Protein AF-E5VM95-F1 (afdb_monomer_lite)

Sequence (141 aa):
MKRNVYRILGCFLFAFTLCIMTPSFAKASVKNIPQTKTSGTYTGNVDITGDENADSVIIRTTPDQEGWYINRFTIYLNGKRTTEISLRDHDCYDLTVKYAKMSKQHTFIQIIGRGENDYVTYNEIFTYNKKIQPISCCKIF

Secondary structure (DSSP, 8-state):
-HHHHHHHHHHHHHHHHHHH-----PPPEEEEE-B-SSTTEEEEEE--SSSSSPEEEEEEEEE-SSSSSEEEEEEEETTEEEEEEE-TTS---EEEEEEEESSSS-EEEEEEEE-GGG-EEEEEEEEE-TTTSSEEEE---

pLDDT: mean 83.73, std 13.72, range [30.75, 96.75]

Foldseek 3Di:
DVVVVVVVVVVVVVVVVVVVPPPPQPDKDKDWQDDDPDPQKGWDQPLQVLPPGTKIWIKGFDADPVRQAGQKIWIDINNHTFDIGGCNVFQFRDWIWMWIDRDSQDIKIWIFTAHDPGDTRDIWIWGQDPVPPGIDTDDDD

Structure (mmCIF, N/CA/C/O backbone):
data_AF-E5VM95-F1
#
_entry.id   AF-E5VM95-F1
#
loop_
_atom_site.group_PDB
_atom_site.id
_atom_site.type_symbol
_atom_site.label_atom_id
_atom_site.label_alt_id
_atom_site.label_comp_id
_atom_site.label_asym_id
_atom_site.label_entity_id
_atom_site.label_seq_id
_atom_site.pdbx_PDB_ins_code
_atom_site.Cartn_x
_atom_site.Cartn_y
_atom_site.Cartn_z
_atom_site.occupancy
_atom_site.B_iso_or_equiv
_atom_site.auth_seq_id
_atom_site.auth_comp_id
_atom_site.auth_asym_id
_atom_site.auth_atom_id
_atom_site.pdbx_PDB_model_num
ATOM 1 N N . MET A 1 1 ? -38.265 -15.888 53.918 1.00 56.66 1 MET A N 1
ATOM 2 C CA . MET A 1 1 ? -38.378 -16.172 52.464 1.00 56.66 1 MET A CA 1
ATOM 3 C C . MET A 1 1 ? -38.012 -14.988 51.558 1.00 56.66 1 MET A C 1
ATOM 5 O O . MET A 1 1 ? -37.225 -15.200 50.648 1.00 56.66 1 MET A O 1
ATOM 9 N N . LYS A 1 2 ? -38.473 -13.747 51.807 1.00 56.84 2 LYS A N 1
ATOM 10 C CA . LYS A 1 2 ? -38.197 -12.571 50.940 1.00 56.84 2 LYS A CA 1
ATOM 11 C C . LYS A 1 2 ? -36.706 -12.298 50.638 1.00 56.84 2 LYS A C 1
ATOM 13 O O . LYS A 1 2 ? -36.369 -11.984 49.506 1.00 56.84 2 LYS A O 1
ATOM 18 N N . ARG A 1 3 ? -35.794 -12.494 51.603 1.00 61.03 3 ARG A N 1
ATOM 19 C CA . ARG A 1 3 ? -34.342 -12.235 51.438 1.00 61.03 3 ARG A CA 1
ATOM 20 C C . ARG A 1 3 ? -33.644 -13.136 50.401 1.00 61.03 3 ARG A C 1
ATOM 22 O O . ARG A 1 3 ? -32.700 -12.685 49.764 1.00 61.03 3 ARG A O 1
ATOM 29 N N . ASN A 1 4 ? -34.116 -14.372 50.206 1.00 63.41 4 ASN A N 1
ATOM 30 C CA . ASN A 1 4 ? -33.562 -15.284 49.193 1.00 63.41 4 ASN A CA 1
ATOM 31 C C . ASN A 1 4 ? -34.091 -14.972 47.789 1.00 63.41 4 ASN A C 1
ATOM 33 O O . ASN A 1 4 ? -33.351 -15.115 46.824 1.00 63.41 4 ASN A O 1
ATOM 37 N N . VAL A 1 5 ? -35.325 -14.467 47.682 1.00 67.75 5 VAL A N 1
ATOM 38 C CA . VAL A 1 5 ? -35.922 -14.042 46.406 1.00 67.75 5 VAL A CA 1
ATOM 39 C C . VAL A 1 5 ? -35.158 -12.853 45.820 1.00 67.75 5 VAL A C 1
ATOM 41 O O . VAL A 1 5 ? -34.805 -12.887 44.649 1.00 67.75 5 VAL A O 1
ATOM 44 N N . TYR A 1 6 ? -34.799 -11.854 46.637 1.00 67.50 6 TYR A N 1
ATOM 45 C CA . TYR A 1 6 ? -33.981 -10.722 46.175 1.00 67.50 6 TYR A CA 1
ATOM 46 C C . TYR A 1 6 ? -32.558 -11.129 45.759 1.00 67.50 6 TYR A C 1
ATOM 48 O O . TYR A 1 6 ? -32.014 -10.545 44.827 1.00 67.50 6 TYR A O 1
ATOM 56 N N . ARG A 1 7 ? -31.962 -12.148 46.400 1.00 66.81 7 ARG A N 1
ATOM 57 C CA . ARG A 1 7 ? -30.650 -12.685 45.986 1.00 66.81 7 ARG A CA 1
ATOM 58 C C . ARG A 1 7 ? -30.735 -13.405 44.644 1.00 66.81 7 ARG A C 1
ATOM 60 O O . ARG A 1 7 ? -29.903 -13.153 43.784 1.00 66.81 7 ARG A O 1
ATOM 67 N N . ILE A 1 8 ? -31.747 -14.251 44.450 1.00 75.62 8 ILE A N 1
ATOM 68 C CA . ILE A 1 8 ? -31.956 -14.977 43.188 1.00 75.62 8 ILE A CA 1
ATOM 69 C C . ILE A 1 8 ? -32.262 -13.993 42.055 1.00 75.62 8 ILE A C 1
ATOM 71 O O . ILE A 1 8 ? -31.655 -14.082 40.992 1.00 75.62 8 ILE A O 1
ATOM 75 N N . LEU A 1 9 ? -33.132 -13.010 42.300 1.00 75.75 9 LEU A N 1
ATOM 76 C CA . LEU A 1 9 ? -33.480 -11.984 41.320 1.00 75.75 9 LEU A CA 1
ATOM 77 C C . LEU A 1 9 ? -32.269 -11.110 40.957 1.00 75.75 9 LEU A C 1
ATOM 79 O O . LEU A 1 9 ? -32.042 -10.840 39.783 1.00 75.75 9 LEU A O 1
ATOM 83 N N . GLY A 1 10 ? -31.446 -10.734 41.943 1.00 75.19 10 GLY A N 1
ATOM 84 C CA . GLY A 1 10 ? -30.200 -9.999 41.715 1.00 75.19 10 GLY A CA 1
ATOM 85 C C . GLY A 1 10 ? -29.169 -10.794 40.909 1.00 75.19 10 GLY A C 1
ATOM 86 O O . GLY A 1 10 ? -28.572 -10.251 39.984 1.00 75.19 10 GLY A O 1
ATOM 87 N N . CYS A 1 11 ? -29.000 -12.090 41.198 1.00 77.88 11 CYS A N 1
ATOM 88 C CA . CYS A 1 11 ? -28.132 -12.972 40.413 1.00 77.88 11 CYS A CA 1
ATOM 89 C C . CYS A 1 11 ? -28.628 -13.132 38.968 1.00 77.88 11 CYS A C 1
ATOM 91 O O . CYS A 1 11 ? -27.814 -13.109 38.047 1.00 77.88 11 CYS A O 1
ATOM 93 N N . PHE A 1 12 ? -29.945 -13.236 38.760 1.00 77.50 12 PHE A N 1
ATOM 94 C CA . PHE A 1 12 ? -30.539 -13.272 37.423 1.00 77.50 12 PHE A CA 1
ATOM 95 C C . PHE A 1 12 ? -30.308 -11.969 36.659 1.00 77.50 12 PHE A C 1
ATOM 97 O O . PHE A 1 12 ? -29.863 -12.025 35.519 1.00 77.50 12 PHE A O 1
ATOM 104 N N . LEU A 1 13 ? -30.539 -10.805 37.277 1.00 79.75 13 LEU A N 1
ATOM 105 C CA . LEU A 1 13 ? -30.273 -9.507 36.647 1.00 79.75 13 LEU A CA 1
ATOM 106 C C . LEU A 1 13 ? -28.793 -9.334 36.289 1.00 79.75 13 LEU A C 1
ATOM 108 O O . LEU A 1 13 ? -28.492 -8.877 35.192 1.00 79.75 13 LEU A O 1
ATOM 112 N N . PHE A 1 14 ? -27.880 -9.750 37.169 1.00 76.12 14 PHE A N 1
ATOM 113 C CA . PHE A 1 14 ? -26.440 -9.668 36.924 1.00 76.12 14 PHE A CA 1
ATOM 114 C C . PHE A 1 14 ? -25.994 -10.572 35.761 1.00 76.12 14 PHE A C 1
ATOM 116 O O . PHE A 1 14 ? -25.264 -10.134 34.868 1.00 76.12 14 PHE A O 1
ATOM 123 N N . ALA A 1 15 ? -26.489 -11.813 35.719 1.00 76.31 15 ALA A N 1
ATOM 124 C CA . ALA A 1 15 ? -26.248 -12.725 34.603 1.00 76.31 15 ALA A CA 1
ATOM 125 C C . ALA A 1 15 ? -26.849 -12.190 33.290 1.00 76.31 15 ALA A C 1
ATOM 127 O O . ALA A 1 15 ? -26.197 -12.242 32.250 1.00 76.31 15 ALA A O 1
ATOM 128 N N . PHE A 1 16 ? -28.046 -11.597 33.342 1.00 71.50 16 PHE A N 1
ATOM 129 C CA . PHE A 1 16 ? -28.699 -11.005 32.175 1.00 71.50 16 PHE A CA 1
ATOM 130 C C . PHE A 1 16 ? -27.921 -9.793 31.641 1.00 71.50 16 PHE A C 1
ATOM 132 O O . PHE A 1 16 ? -27.730 -9.675 30.435 1.00 71.50 16 PHE A O 1
ATOM 139 N N . THR A 1 17 ? -27.380 -8.937 32.518 1.00 70.06 17 THR A N 1
ATOM 140 C CA . THR A 1 17 ? -26.505 -7.826 32.104 1.00 70.06 17 THR A CA 1
ATOM 141 C C . THR A 1 17 ? -25.193 -8.303 31.480 1.00 70.06 17 THR A C 1
ATOM 143 O O . THR A 1 17 ? -24.741 -7.713 30.501 1.00 70.06 17 THR A O 1
ATOM 146 N N . LEU A 1 18 ? -24.607 -9.398 31.977 1.00 70.00 18 LEU A N 1
ATOM 147 C CA . LEU A 1 18 ? -23.411 -10.004 31.381 1.00 70.00 18 LEU A CA 1
ATOM 148 C C . LEU A 1 18 ? -23.692 -10.598 29.991 1.00 70.00 18 LEU A C 1
ATOM 150 O O . LEU A 1 18 ? -22.841 -10.493 29.111 1.00 70.00 18 LEU A O 1
ATOM 154 N N . CYS A 1 19 ? -24.886 -11.155 29.760 1.00 65.69 19 CYS A N 1
ATOM 155 C CA . CYS A 1 19 ? -25.296 -11.674 28.450 1.00 65.69 19 CYS A CA 1
ATOM 156 C C . CYS A 1 19 ? -25.540 -10.584 27.393 1.00 65.69 19 CYS A C 1
ATOM 158 O O . CYS A 1 19 ? -25.434 -10.876 26.207 1.00 65.69 19 CYS A O 1
ATOM 160 N N . ILE A 1 20 ? -25.857 -9.344 27.787 1.00 67.19 20 ILE A N 1
ATOM 161 C CA . ILE A 1 20 ? -26.071 -8.228 26.844 1.00 67.19 20 ILE A CA 1
ATOM 162 C C . ILE A 1 20 ? -24.739 -7.551 26.474 1.00 67.19 20 ILE A C 1
ATOM 164 O O . ILE A 1 20 ? -24.607 -6.981 25.393 1.00 67.19 20 ILE A O 1
ATOM 168 N N . MET A 1 21 ? -23.712 -7.667 27.322 1.00 61.88 21 MET A N 1
ATOM 169 C CA . MET A 1 21 ? -22.349 -7.217 27.017 1.00 61.88 21 MET A CA 1
ATOM 170 C C . MET A 1 21 ? -21.561 -8.244 26.197 1.00 61.88 21 MET A C 1
ATOM 172 O O . MET A 1 21 ? -20.365 -8.432 26.424 1.00 61.88 21 MET A O 1
ATOM 176 N N . THR A 1 22 ? -22.188 -8.920 25.230 1.00 61.91 22 THR A N 1
ATOM 177 C CA . THR A 1 22 ? -21.399 -9.637 24.225 1.00 61.91 22 THR A CA 1
ATOM 178 C C . THR A 1 22 ? -20.541 -8.601 23.506 1.00 61.91 22 THR A C 1
ATOM 180 O O . THR A 1 22 ? -21.111 -7.695 22.887 1.00 61.91 22 THR A O 1
ATOM 183 N N . PRO A 1 23 ? -19.198 -8.674 23.578 1.00 59.72 23 PRO A N 1
ATOM 184 C CA . PRO A 1 23 ? -18.373 -7.779 22.793 1.00 59.72 23 PRO A CA 1
ATOM 185 C C . PRO A 1 23 ? -18.750 -8.001 21.330 1.00 59.72 23 PRO A C 1
ATOM 187 O O . PRO A 1 23 ? -18.609 -9.101 20.797 1.00 59.72 23 PRO A O 1
ATOM 190 N N . SER A 1 24 ? -19.291 -6.964 20.693 1.00 60.06 24 SER A N 1
ATOM 191 C CA . SER A 1 24 ? -19.506 -6.971 19.254 1.00 60.06 24 SER A CA 1
ATOM 192 C C . SER A 1 24 ? -18.128 -7.055 18.615 1.00 60.06 24 SER A C 1
ATOM 194 O O . SER A 1 24 ? -17.424 -6.049 18.513 1.00 60.06 24 SER A O 1
ATOM 196 N N . PHE A 1 25 ? -17.715 -8.258 18.220 1.00 58.22 25 PHE A N 1
ATOM 197 C CA . PHE A 1 25 ? -16.518 -8.438 17.417 1.00 58.22 25 PHE A CA 1
ATOM 198 C C . PHE A 1 25 ? -16.752 -7.689 16.107 1.00 58.22 25 PHE A C 1
ATOM 200 O O . PHE A 1 25 ? -17.521 -8.130 15.253 1.00 58.22 25 PHE A O 1
ATOM 207 N N . ALA A 1 26 ? -16.146 -6.506 15.976 1.00 65.00 26 ALA A N 1
ATOM 208 C CA . ALA A 1 26 ? -16.149 -5.774 14.722 1.00 65.00 26 ALA A CA 1
ATOM 209 C C . ALA A 1 26 ? -15.606 -6.724 13.650 1.00 65.00 26 ALA A C 1
ATOM 211 O O . ALA A 1 26 ? -14.486 -7.221 13.764 1.00 65.00 26 ALA A O 1
ATOM 212 N N . LYS A 1 27 ? -16.439 -7.045 12.657 1.00 69.06 27 LYS A N 1
ATOM 213 C CA . LYS A 1 27 ? -16.095 -8.011 11.617 1.00 69.06 27 LYS A CA 1
ATOM 214 C C . LYS A 1 27 ? -14.833 -7.530 10.905 1.00 69.06 27 LYS A C 1
ATOM 216 O O . LYS A 1 27 ? -14.816 -6.414 10.385 1.00 69.06 27 LYS A O 1
ATOM 221 N N . 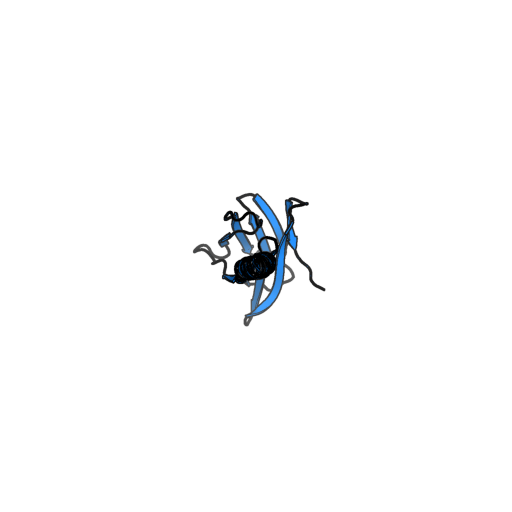ALA A 1 28 ? -13.801 -8.371 10.872 1.00 79.69 28 ALA A N 1
ATOM 222 C CA . ALA A 1 28 ? -12.615 -8.086 10.082 1.00 79.69 28 ALA A CA 1
ATOM 223 C C . ALA A 1 28 ? -13.029 -7.876 8.618 1.00 79.69 28 ALA A C 1
ATOM 225 O O . ALA A 1 28 ? -13.827 -8.640 8.068 1.00 79.69 28 ALA A O 1
ATOM 226 N N . SER A 1 29 ? -12.514 -6.823 7.993 1.00 84.62 29 SER A N 1
ATOM 227 C CA . SER A 1 29 ? -12.863 -6.467 6.621 1.00 84.62 29 SER A CA 1
ATOM 228 C C . SER A 1 29 ? -11.607 -6.216 5.809 1.00 84.62 29 SER A C 1
ATOM 230 O O . SER A 1 29 ? -10.749 -5.438 6.228 1.00 84.62 29 SER A O 1
ATOM 232 N N . VAL A 1 30 ? -11.538 -6.825 4.629 1.00 91.00 30 VAL A N 1
ATOM 233 C CA . VAL A 1 30 ? -10.514 -6.546 3.624 1.00 91.00 30 VAL A CA 1
ATOM 234 C C . VAL A 1 30 ? -11.207 -5.981 2.393 1.00 91.00 30 VAL A C 1
ATOM 236 O O . VAL A 1 30 ? -12.192 -6.546 1.923 1.00 91.00 30 VAL A O 1
ATOM 239 N N . LYS A 1 31 ? -10.705 -4.864 1.872 1.00 92.69 31 LYS A N 1
ATOM 240 C CA . LYS A 1 31 ? -11.201 -4.237 0.642 1.00 92.69 31 LYS A CA 1
ATOM 241 C C . LYS A 1 31 ? -10.037 -3.785 -0.227 1.00 92.69 31 LYS A C 1
ATOM 243 O O . LYS A 1 31 ? -8.988 -3.408 0.289 1.00 92.69 31 LYS A O 1
ATOM 248 N N . ASN A 1 32 ? -10.224 -3.804 -1.540 1.00 93.81 32 ASN A N 1
ATOM 249 C CA . ASN A 1 32 ? -9.246 -3.228 -2.458 1.00 93.81 32 ASN A CA 1
ATOM 250 C C . ASN A 1 32 ? -9.326 -1.693 -2.393 1.00 93.81 32 ASN A C 1
ATOM 252 O O . ASN A 1 32 ? -10.419 -1.132 -2.283 1.00 93.81 32 ASN A O 1
ATOM 256 N N . ILE A 1 33 ? -8.178 -1.023 -2.476 1.00 94.81 33 ILE A N 1
ATOM 257 C CA . ILE A 1 33 ? -8.106 0.405 -2.786 1.00 94.81 33 ILE A CA 1
ATOM 258 C C . ILE A 1 33 ? -7.998 0.502 -4.311 1.00 94.81 33 ILE A C 1
ATOM 260 O O . ILE A 1 33 ? -7.025 -0.004 -4.873 1.00 94.81 33 ILE A O 1
ATOM 264 N N . PRO A 1 34 ? -9.001 1.074 -4.997 1.00 93.12 34 PRO A N 1
ATOM 265 C CA . PRO A 1 34 ? -9.038 1.051 -6.447 1.00 93.12 34 PRO A CA 1
ATOM 266 C C . PRO A 1 34 ? -7.944 1.939 -7.036 1.00 93.12 34 PRO A C 1
ATOM 268 O O . PRO A 1 34 ? -7.624 3.014 -6.514 1.00 93.12 34 PRO A O 1
ATOM 271 N N . GLN A 1 35 ? -7.424 1.502 -8.177 1.00 91.62 35 GLN A N 1
ATOM 272 C CA . GLN A 1 35 ? -6.692 2.383 -9.065 1.00 91.62 35 GLN A CA 1
ATOM 273 C C . GLN A 1 35 ? -7.657 3.423 -9.646 1.00 91.62 35 GLN A C 1
ATOM 275 O O . GLN A 1 35 ? -8.808 3.131 -9.978 1.00 91.62 35 GLN A O 1
ATOM 280 N N . THR A 1 36 ? -7.195 4.660 -9.741 1.00 89.19 36 THR A N 1
ATOM 281 C CA . THR A 1 36 ? -7.923 5.743 -10.399 1.00 89.19 36 THR A CA 1
ATOM 282 C C . THR A 1 36 ? -7.816 5.614 -11.921 1.00 89.19 36 THR A C 1
ATOM 284 O O . THR A 1 36 ? -7.082 4.778 -12.445 1.00 89.19 36 THR A O 1
ATOM 287 N N . LYS A 1 37 ? -8.523 6.481 -12.659 1.00 77.44 37 LYS A N 1
ATOM 288 C CA . LYS A 1 37 ? -8.399 6.554 -14.126 1.00 77.44 37 LYS A CA 1
ATOM 289 C C . LYS A 1 37 ? -6.970 6.876 -14.583 1.00 77.44 37 LYS A C 1
ATOM 291 O O . LYS A 1 37 ? -6.601 6.550 -15.705 1.00 77.44 37 LYS A O 1
ATOM 296 N N . THR A 1 38 ? -6.180 7.523 -13.728 1.00 79.50 38 THR A N 1
ATOM 297 C CA . THR A 1 38 ? -4.757 7.755 -13.964 1.00 79.50 38 THR A CA 1
ATOM 298 C C . THR A 1 38 ? -3.987 6.490 -13.605 1.00 79.50 38 THR A C 1
ATOM 300 O O . THR A 1 38 ? -4.008 6.059 -12.447 1.00 79.50 38 THR A O 1
ATOM 303 N N . SER A 1 39 ? -3.306 5.907 -14.598 1.00 80.25 39 SER A N 1
ATOM 304 C CA . SER A 1 39 ? -2.494 4.708 -14.390 1.00 80.25 39 SER A CA 1
ATOM 305 C C . SER A 1 39 ? -1.492 4.909 -13.252 1.00 80.25 39 SER A C 1
ATOM 307 O O . SER A 1 39 ? -0.922 5.992 -13.110 1.00 80.25 39 SER A O 1
ATOM 309 N N . GLY A 1 40 ? -1.331 3.898 -12.398 1.00 89.00 40 GLY A N 1
ATOM 310 C CA . GLY A 1 40 ? -0.355 3.948 -11.311 1.00 89.00 40 GLY A CA 1
ATOM 311 C C . GLY A 1 40 ? -0.731 4.814 -10.102 1.00 89.00 40 GLY A C 1
ATOM 312 O O . GLY A 1 40 ? 0.069 4.954 -9.179 1.00 89.00 40 GLY A O 1
ATOM 313 N N . THR A 1 41 ? -1.933 5.399 -10.058 1.00 95.56 41 THR A N 1
ATOM 314 C CA . THR A 1 41 ? -2.424 6.127 -8.875 1.00 95.56 41 THR A CA 1
ATOM 315 C C . THR A 1 41 ? -3.597 5.398 -8.235 1.00 95.56 41 THR A C 1
ATOM 317 O O . THR A 1 41 ? -4.625 5.211 -8.880 1.00 95.56 41 THR A O 1
ATOM 320 N N . TYR A 1 42 ? -3.473 5.057 -6.954 1.00 96.25 42 TYR A N 1
ATOM 321 C CA . TYR A 1 42 ? -4.481 4.369 -6.146 1.00 96.25 42 TYR A CA 1
ATOM 322 C C . TYR A 1 42 ? -4.956 5.302 -5.043 1.00 96.25 42 TYR A C 1
ATOM 324 O O . TYR A 1 42 ? -4.128 5.861 -4.322 1.00 96.25 42 TYR A O 1
ATOM 332 N N . THR A 1 43 ? -6.270 5.449 -4.891 1.00 96.19 43 THR A N 1
ATOM 333 C CA . THR A 1 43 ? -6.847 6.391 -3.924 1.00 96.19 43 THR A CA 1
ATOM 334 C C . THR A 1 43 ? -7.964 5.728 -3.141 1.00 96.19 43 THR A C 1
ATOM 336 O O . THR A 1 43 ? -8.882 5.145 -3.717 1.00 96.19 43 THR A O 1
ATOM 339 N N . GLY A 1 44 ? -7.913 5.845 -1.817 1.00 94.69 44 GLY A N 1
ATOM 340 C CA . GLY A 1 44 ? -8.950 5.335 -0.931 1.00 94.69 44 GLY A CA 1
ATOM 341 C C . GLY A 1 44 ? -9.111 6.202 0.306 1.00 94.69 44 GLY A C 1
ATOM 342 O O . GLY A 1 44 ? -8.131 6.690 0.856 1.00 94.69 44 GLY A O 1
ATOM 343 N N . ASN A 1 45 ? -10.355 6.352 0.755 1.00 94.94 45 ASN A N 1
ATOM 344 C CA . ASN A 1 45 ? -10.667 6.945 2.051 1.00 94.94 45 ASN A CA 1
ATOM 345 C C . ASN A 1 45 ? -10.916 5.803 3.045 1.00 94.94 45 ASN A C 1
ATOM 347 O O . ASN A 1 45 ? -11.917 5.080 2.945 1.00 94.94 45 ASN A O 1
ATOM 351 N N . VAL A 1 46 ? -9.957 5.568 3.939 1.00 92.06 46 VAL A N 1
ATOM 352 C CA . VAL A 1 46 ? -9.945 4.436 4.875 1.00 92.06 46 VAL A CA 1
ATOM 353 C C . VAL A 1 46 ? -9.415 4.876 6.234 1.00 92.06 46 VAL A C 1
ATOM 355 O O . VAL A 1 46 ? -8.510 5.687 6.300 1.00 92.06 46 VAL A O 1
ATOM 358 N N . ASP A 1 47 ? -9.954 4.326 7.315 1.00 90.56 47 ASP A N 1
ATOM 359 C CA . ASP A 1 47 ? -9.473 4.568 8.682 1.00 90.56 47 ASP A CA 1
ATOM 360 C C . ASP A 1 47 ? -8.182 3.763 8.907 1.00 90.56 47 ASP A C 1
ATOM 362 O O . ASP A 1 47 ? -8.235 2.589 9.287 1.00 90.56 47 ASP A O 1
ATOM 366 N N . ILE A 1 48 ? -7.026 4.330 8.543 1.00 89.12 48 ILE A N 1
ATOM 367 C CA . ILE A 1 48 ? -5.715 3.683 8.729 1.00 89.12 48 ILE A CA 1
ATOM 368 C C . ILE A 1 48 ? -5.092 4.085 10.062 1.00 89.12 48 ILE A C 1
ATOM 370 O O . ILE A 1 48 ? -4.316 3.308 10.617 1.00 89.12 48 ILE A O 1
ATOM 374 N N . THR A 1 49 ? -5.452 5.249 10.602 1.00 86.44 49 THR A N 1
ATOM 375 C CA . THR A 1 49 ? -4.980 5.722 11.907 1.00 86.44 49 THR A CA 1
ATOM 376 C C . THR A 1 49 ? -5.707 5.069 13.086 1.00 86.44 49 THR A C 1
ATOM 378 O O . THR A 1 49 ? -5.194 5.094 14.211 1.00 86.44 49 THR A O 1
ATOM 381 N N . GLY A 1 50 ? -6.850 4.420 12.857 1.00 83.69 50 GLY A N 1
ATOM 382 C CA . GLY A 1 50 ? -7.603 3.721 13.892 1.00 83.69 50 GLY A CA 1
ATOM 383 C C . GLY A 1 50 ? -8.294 4.678 14.863 1.00 83.69 50 GLY A C 1
ATOM 384 O O . GLY A 1 50 ? -8.388 4.375 16.056 1.00 83.69 50 GLY A O 1
ATOM 385 N N . ASP A 1 51 ? -8.666 5.869 14.394 1.00 86.12 51 ASP A N 1
ATOM 386 C CA . ASP A 1 51 ? -9.372 6.909 15.153 1.00 86.12 51 ASP A CA 1
ATOM 387 C C . ASP A 1 51 ? -10.863 7.007 14.779 1.00 86.12 51 ASP A C 1
ATOM 389 O O . ASP A 1 51 ? -11.573 7.861 15.301 1.00 86.12 51 ASP A O 1
ATOM 393 N N . GLU A 1 52 ? -11.330 6.090 13.924 1.00 86.44 52 GLU A N 1
ATOM 394 C CA . GLU A 1 52 ? -12.693 6.017 13.383 1.00 86.44 52 GLU A CA 1
ATOM 395 C C . GLU A 1 52 ? -13.038 7.106 12.358 1.00 86.44 52 GLU A C 1
ATOM 397 O O . GLU A 1 52 ? -14.164 7.130 11.855 1.00 86.44 52 GLU A O 1
ATOM 402 N N . ASN A 1 53 ? -12.065 7.926 11.955 1.00 89.56 53 ASN A N 1
ATOM 403 C CA . ASN A 1 53 ? -12.192 8.864 10.850 1.00 89.56 53 ASN A CA 1
ATOM 404 C C . ASN A 1 53 ? -11.574 8.280 9.577 1.00 89.56 53 ASN A C 1
ATOM 406 O O . ASN A 1 53 ? -10.631 7.493 9.601 1.00 89.56 53 ASN A O 1
ATOM 410 N N . ALA A 1 54 ? -12.129 8.644 8.422 1.00 91.88 54 ALA A N 1
ATOM 411 C CA . ALA A 1 54 ? -11.551 8.226 7.155 1.00 91.88 54 ALA A CA 1
ATOM 412 C C . ALA A 1 54 ? -10.304 9.063 6.844 1.00 91.88 54 ALA A C 1
ATOM 414 O O . ALA A 1 54 ? -10.397 10.279 6.687 1.00 91.88 54 ALA A O 1
ATOM 415 N N . ASP A 1 55 ? -9.167 8.398 6.674 1.00 92.62 55 ASP A N 1
ATOM 416 C CA . ASP A 1 55 ? -7.941 9.005 6.180 1.00 92.62 55 ASP A CA 1
ATOM 417 C C . ASP A 1 55 ? -7.867 8.908 4.655 1.00 92.62 55 ASP A C 1
ATOM 419 O O . ASP A 1 55 ? -8.179 7.874 4.053 1.00 92.62 55 ASP A O 1
ATOM 423 N N . SER A 1 56 ? -7.397 9.976 4.019 1.00 94.56 56 SER A N 1
ATOM 424 C CA . SER A 1 56 ? -7.076 9.971 2.598 1.00 94.56 56 SER A CA 1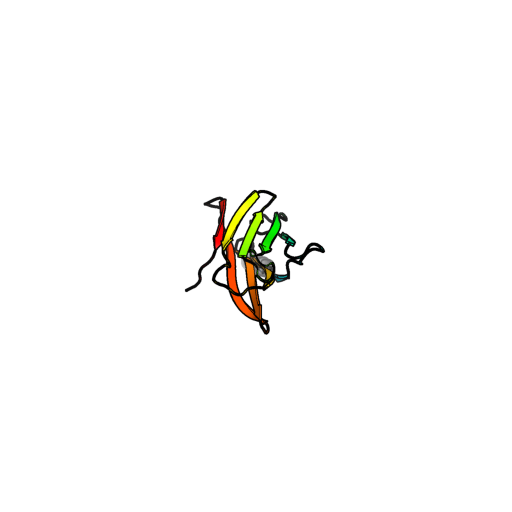
ATOM 425 C C . SER A 1 56 ? -5.749 9.250 2.377 1.00 94.56 56 SER A C 1
ATOM 427 O O . SER A 1 56 ? -4.688 9.735 2.774 1.00 94.56 56 SER A O 1
ATOM 429 N N . VAL A 1 57 ? -5.803 8.094 1.724 1.00 94.94 57 VAL A N 1
ATOM 430 C CA . VAL A 1 57 ? -4.635 7.295 1.354 1.00 94.94 57 VAL A CA 1
ATOM 431 C C . VAL A 1 57 ? -4.452 7.366 -0.154 1.00 94.94 57 VAL A C 1
ATOM 433 O O . VAL A 1 57 ? -5.355 7.012 -0.915 1.00 94.94 57 VAL A O 1
ATOM 436 N N . ILE A 1 58 ? -3.269 7.804 -0.584 1.00 95.81 58 ILE A N 1
ATOM 437 C CA . ILE A 1 58 ? -2.887 7.870 -1.995 1.00 95.81 58 ILE A CA 1
ATOM 438 C C . ILE A 1 58 ? -1.569 7.121 -2.182 1.00 95.81 58 ILE A C 1
ATOM 440 O O . ILE A 1 58 ? -0.574 7.444 -1.538 1.00 95.81 58 ILE A O 1
ATOM 444 N N . ILE A 1 59 ? -1.544 6.155 -3.097 1.00 96.50 59 ILE A N 1
ATOM 445 C CA . ILE A 1 59 ? -0.325 5.483 -3.549 1.00 96.50 59 ILE A CA 1
ATOM 446 C C . ILE A 1 59 ? -0.087 5.911 -4.989 1.00 96.50 59 ILE A C 1
ATOM 448 O O . ILE A 1 59 ? -0.981 5.786 -5.824 1.00 96.50 59 ILE A O 1
ATOM 452 N N . ARG A 1 60 ? 1.103 6.436 -5.279 1.00 96.62 60 ARG A N 1
ATOM 453 C CA . ARG A 1 60 ? 1.508 6.833 -6.632 1.00 96.62 60 ARG A CA 1
ATOM 454 C C . ARG A 1 60 ? 2.746 6.068 -7.039 1.00 96.62 60 ARG A C 1
ATOM 456 O O . ARG A 1 60 ? 3.766 6.169 -6.359 1.00 96.62 60 ARG A O 1
ATOM 463 N N . THR A 1 61 ? 2.660 5.335 -8.136 1.00 96.75 61 THR A N 1
ATOM 464 C CA . THR A 1 61 ? 3.814 4.710 -8.769 1.00 96.75 61 THR A CA 1
ATOM 465 C C . THR A 1 61 ? 4.571 5.742 -9.595 1.00 96.75 61 THR A C 1
ATOM 467 O O . THR A 1 61 ? 4.024 6.741 -10.061 1.00 96.75 61 THR A O 1
ATOM 470 N N . THR A 1 62 ? 5.870 5.527 -9.734 1.00 95.69 62 THR A N 1
ATOM 471 C CA . THR A 1 62 ? 6.713 6.217 -10.703 1.00 95.69 62 THR A CA 1
ATOM 472 C C . THR A 1 62 ? 7.344 5.144 -11.577 1.00 95.69 62 THR A C 1
ATOM 474 O O . THR A 1 62 ? 7.963 4.232 -11.015 1.00 95.69 62 THR A O 1
ATOM 477 N N . PRO A 1 63 ? 7.191 5.220 -12.908 1.00 94.31 63 PRO A N 1
ATOM 478 C CA . PRO A 1 63 ? 7.812 4.254 -13.795 1.00 94.31 63 PRO A CA 1
ATOM 479 C C . PRO A 1 63 ? 9.341 4.366 -13.765 1.00 94.31 63 PRO A C 1
ATOM 481 O O . PRO A 1 63 ? 9.921 5.328 -13.240 1.00 94.31 63 PRO A O 1
ATOM 484 N N . ASP A 1 64 ? 10.000 3.349 -14.297 1.00 92.19 64 ASP A N 1
ATOM 485 C CA . ASP A 1 64 ? 11.407 3.397 -14.665 1.00 92.19 64 ASP A CA 1
ATOM 486 C C . ASP A 1 64 ? 11.644 4.306 -15.879 1.00 92.19 64 ASP A C 1
ATOM 488 O O . ASP A 1 64 ? 10.768 5.058 -16.312 1.00 92.19 64 ASP A O 1
ATOM 492 N N . GLN A 1 65 ? 12.883 4.322 -16.365 1.00 91.12 65 GLN A N 1
ATOM 493 C CA . GLN A 1 65 ? 13.267 5.180 -17.480 1.00 91.12 65 GLN A CA 1
ATOM 494 C C . GLN A 1 65 ? 12.587 4.766 -18.791 1.00 91.12 65 GLN A C 1
ATOM 496 O O . GLN A 1 65 ? 12.311 5.629 -19.623 1.00 91.12 65 GLN A O 1
ATOM 501 N N . GLU A 1 66 ? 12.330 3.471 -18.977 1.00 90.25 66 GLU A N 1
ATOM 502 C CA . GLU A 1 66 ? 11.746 2.935 -20.206 1.00 90.25 66 GLU A CA 1
ATOM 503 C C . GLU A 1 66 ? 10.211 2.964 -20.194 1.00 90.25 66 GLU A C 1
ATOM 505 O O . GLU A 1 66 ? 9.582 2.950 -21.249 1.00 90.25 66 GLU A O 1
ATOM 510 N N . GLY A 1 67 ? 9.599 3.075 -19.013 1.00 89.44 67 GLY A N 1
ATOM 511 C CA . GLY A 1 67 ? 8.153 3.127 -18.835 1.00 89.44 67 GLY A CA 1
ATOM 512 C C . GLY A 1 67 ? 7.485 1.760 -18.689 1.00 89.44 67 GLY A C 1
ATOM 513 O O . GLY A 1 67 ? 6.262 1.721 -18.548 1.00 89.44 67 GLY A O 1
ATOM 514 N N . TRP A 1 68 ? 8.249 0.664 -18.722 1.00 89.12 68 TRP A N 1
ATOM 515 C CA . TRP A 1 68 ? 7.719 -0.704 -18.683 1.00 89.12 68 TRP A CA 1
ATOM 516 C C . TRP A 1 68 ? 7.425 -1.172 -17.263 1.00 89.12 68 TRP A C 1
ATOM 518 O O . TRP A 1 68 ? 6.407 -1.823 -17.026 1.00 89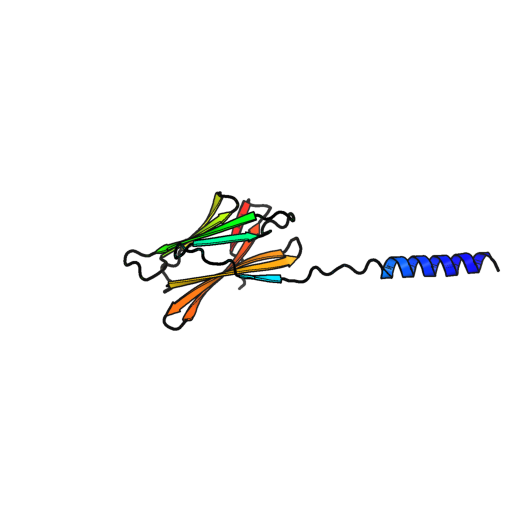.12 68 TRP A O 1
ATOM 528 N N . TYR A 1 69 ? 8.287 -0.799 -16.316 1.00 92.94 69 TYR A N 1
ATOM 529 C CA . TYR A 1 69 ? 8.194 -1.236 -14.930 1.00 92.94 69 TYR A CA 1
ATOM 530 C C . TYR A 1 69 ? 8.016 -0.066 -13.974 1.00 92.94 69 TYR A C 1
ATOM 532 O O . TYR A 1 69 ? 8.336 1.091 -14.247 1.00 92.94 69 TYR A O 1
ATOM 540 N N . ILE A 1 70 ? 7.501 -0.379 -12.795 1.00 95.50 70 ILE A N 1
ATOM 541 C CA . ILE A 1 70 ? 7.404 0.535 -11.674 1.00 95.50 70 ILE A CA 1
ATOM 542 C C . ILE A 1 70 ? 8.764 0.569 -10.980 1.00 95.50 70 ILE A C 1
ATOM 544 O O . ILE A 1 70 ? 9.179 -0.384 -10.337 1.00 95.50 70 ILE A O 1
ATOM 548 N N . ASN A 1 71 ? 9.429 1.718 -11.033 1.00 96.06 71 ASN A N 1
ATOM 549 C CA . ASN A 1 71 ? 10.704 1.956 -10.355 1.00 96.06 71 ASN A CA 1
ATOM 550 C C . ASN A 1 71 ? 10.528 2.154 -8.849 1.00 96.06 71 ASN A C 1
ATOM 552 O O . ASN A 1 71 ? 11.379 1.774 -8.051 1.00 96.06 71 ASN A O 1
ATOM 556 N N . ARG A 1 72 ? 9.434 2.804 -8.446 1.00 96.62 72 ARG A N 1
ATOM 557 C CA . ARG A 1 72 ? 9.103 3.059 -7.040 1.00 96.62 72 ARG A CA 1
ATOM 558 C C . ARG A 1 72 ? 7.638 3.412 -6.871 1.00 96.62 72 ARG A C 1
ATOM 560 O O . ARG A 1 72 ? 6.986 3.839 -7.823 1.00 96.62 72 ARG A O 1
ATOM 567 N N . PHE A 1 73 ? 7.146 3.340 -5.644 1.00 96.75 73 PHE A N 1
ATOM 568 C CA . PHE A 1 73 ? 5.883 3.966 -5.273 1.00 96.75 73 PHE A CA 1
ATOM 569 C C . PHE A 1 73 ? 6.022 4.803 -4.006 1.00 96.75 73 PHE A C 1
ATOM 571 O O . PHE A 1 73 ? 6.843 4.525 -3.133 1.00 96.75 73 PHE A O 1
ATOM 578 N N . THR A 1 74 ? 5.171 5.816 -3.895 1.00 95.94 74 THR A N 1
ATOM 579 C CA . THR A 1 74 ? 5.124 6.726 -2.752 1.00 95.94 74 THR A CA 1
ATOM 580 C C . THR A 1 74 ? 3.745 6.676 -2.117 1.00 95.94 74 THR A C 1
ATOM 582 O O . THR A 1 74 ? 2.735 6.812 -2.811 1.00 95.94 74 THR A O 1
ATOM 585 N N . ILE A 1 75 ? 3.707 6.507 -0.795 1.00 94.56 75 ILE A N 1
ATOM 586 C CA . ILE A 1 75 ? 2.481 6.540 0.003 1.00 94.56 75 ILE A CA 1
ATOM 587 C C . ILE A 1 75 ? 2.318 7.936 0.601 1.00 94.56 75 ILE A C 1
ATOM 589 O O . ILE A 1 75 ? 3.195 8.444 1.310 1.00 94.56 75 ILE A O 1
ATOM 593 N N . TYR A 1 76 ? 1.162 8.532 0.346 1.00 93.56 76 TYR A N 1
ATOM 594 C CA . TYR A 1 76 ? 0.709 9.775 0.943 1.00 93.56 76 TYR A CA 1
ATOM 595 C C . TYR A 1 76 ? -0.473 9.484 1.858 1.00 93.56 76 TYR A C 1
ATOM 597 O O . TYR A 1 76 ? -1.413 8.788 1.473 1.00 93.56 76 TYR A O 1
ATOM 605 N N . LEU A 1 77 ? -0.422 10.054 3.055 1.00 92.50 77 LEU A N 1
ATOM 606 C CA . LEU A 1 77 ? -1.488 9.997 4.042 1.00 92.50 77 LEU A CA 1
ATOM 607 C C . LEU A 1 77 ? -1.948 11.423 4.331 1.00 92.50 77 LEU A C 1
ATOM 609 O O . LEU A 1 77 ? -1.126 12.265 4.690 1.00 92.50 77 LEU A O 1
ATOM 613 N N . ASN A 1 78 ? -3.235 11.710 4.142 1.00 93.06 78 ASN A N 1
ATOM 614 C CA . ASN A 1 78 ? -3.832 13.033 4.357 1.00 93.06 78 ASN A CA 1
ATOM 615 C C . ASN A 1 78 ? -3.033 14.161 3.668 1.00 93.06 78 ASN A C 1
ATOM 617 O O . ASN A 1 78 ? -2.764 15.211 4.242 1.00 93.06 78 ASN A O 1
ATOM 621 N N . GLY A 1 79 ? -2.589 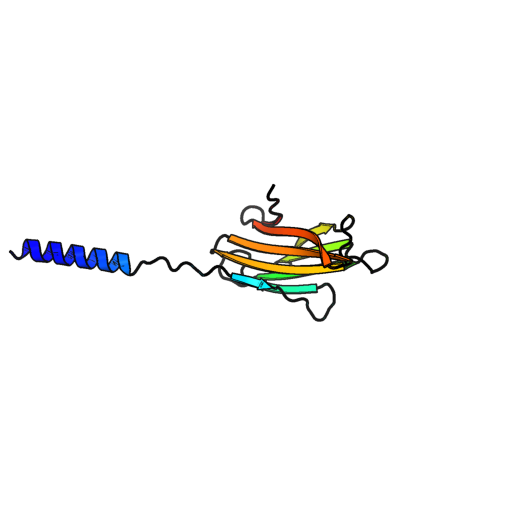13.903 2.431 1.00 91.19 79 GLY A N 1
ATOM 622 C CA . GLY A 1 79 ? -1.781 14.826 1.623 1.00 91.19 79 GLY A CA 1
ATOM 623 C C . GLY A 1 79 ? -0.284 14.866 1.961 1.00 91.19 79 GLY A C 1
ATOM 624 O O . GLY A 1 79 ? 0.499 15.410 1.183 1.00 91.19 79 GLY A O 1
ATOM 625 N N . LYS A 1 80 ? 0.156 14.249 3.063 1.00 91.25 80 LYS A N 1
ATOM 626 C CA . LYS A 1 80 ? 1.563 14.217 3.482 1.00 91.25 80 LYS A CA 1
ATOM 627 C C . LYS A 1 80 ? 2.271 12.967 2.960 1.00 91.25 80 LYS A C 1
ATOM 629 O O . LYS A 1 80 ? 1.845 11.840 3.216 1.00 91.25 80 LYS A O 1
ATOM 634 N N . ARG A 1 81 ? 3.400 13.157 2.267 1.00 91.06 81 ARG A N 1
ATOM 635 C CA . ARG A 1 81 ? 4.301 12.058 1.882 1.00 91.06 81 ARG A CA 1
ATOM 636 C C . ARG A 1 81 ? 4.806 11.359 3.141 1.00 91.06 81 ARG A C 1
ATOM 638 O O . ARG A 1 81 ? 5.369 12.007 4.018 1.00 91.06 81 ARG A O 1
ATOM 645 N N . THR A 1 82 ? 4.603 10.050 3.208 1.00 88.56 82 THR A N 1
ATOM 646 C CA . THR A 1 82 ? 4.907 9.259 4.401 1.00 88.56 82 THR A CA 1
ATOM 647 C C . THR A 1 82 ? 6.061 8.296 4.163 1.00 88.56 82 THR A C 1
ATOM 649 O O . THR A 1 82 ? 7.000 8.268 4.949 1.00 88.56 82 THR A O 1
ATOM 652 N N . THR A 1 83 ? 6.022 7.537 3.069 1.00 88.94 83 THR A N 1
ATOM 653 C CA . THR A 1 83 ? 7.107 6.624 2.694 1.00 88.94 83 THR A CA 1
ATOM 654 C C . THR A 1 83 ? 7.231 6.535 1.177 1.00 88.94 83 THR A C 1
ATOM 656 O O . THR A 1 83 ? 6.263 6.784 0.457 1.00 88.94 83 THR A O 1
ATOM 659 N N . GLU A 1 84 ? 8.426 6.209 0.701 1.00 93.56 84 GLU A N 1
ATOM 660 C CA . GLU A 1 84 ? 8.716 5.868 -0.690 1.00 93.56 84 GLU A CA 1
ATOM 661 C C . GLU A 1 84 ? 9.492 4.557 -0.692 1.00 93.56 84 GLU A C 1
ATOM 663 O O . GLU A 1 84 ? 10.453 4.402 0.060 1.00 93.56 84 GLU A O 1
ATOM 668 N N . ILE A 1 85 ? 9.046 3.620 -1.519 1.00 94.56 85 ILE A N 1
ATOM 669 C CA . ILE A 1 85 ? 9.611 2.281 -1.620 1.00 94.56 85 ILE A CA 1
ATOM 670 C C . ILE A 1 85 ? 10.149 2.101 -3.030 1.00 94.56 85 ILE A C 1
ATOM 672 O O . ILE A 1 85 ? 9.422 2.295 -4.006 1.00 94.56 85 ILE A O 1
ATOM 676 N N . SER A 1 86 ? 11.428 1.744 -3.120 1.00 94.62 86 SER A N 1
ATOM 677 C CA . SER A 1 86 ? 12.062 1.354 -4.376 1.00 94.62 86 SER A CA 1
ATOM 678 C C . SER A 1 86 ? 11.574 -0.028 -4.788 1.00 94.62 86 SER A C 1
ATOM 680 O O . SER A 1 86 ? 11.566 -0.945 -3.973 1.00 94.62 86 SER A O 1
ATOM 682 N N . LEU A 1 87 ? 11.217 -0.163 -6.059 1.00 95.06 87 LEU A N 1
ATOM 683 C CA . LEU A 1 87 ? 10.908 -1.423 -6.723 1.00 95.06 87 LEU A CA 1
ATOM 684 C C . LEU A 1 87 ? 11.928 -1.750 -7.828 1.00 95.06 87 LEU A C 1
ATOM 686 O O . LEU A 1 87 ? 11.675 -2.615 -8.643 1.00 95.06 87 LEU A O 1
ATOM 690 N N . ARG A 1 88 ? 13.099 -1.096 -7.859 1.00 90.25 88 ARG A N 1
ATOM 691 C CA . ARG A 1 88 ? 14.121 -1.302 -8.911 1.00 90.25 88 ARG A CA 1
ATOM 692 C C . ARG A 1 88 ? 14.602 -2.740 -9.075 1.00 90.25 88 ARG A C 1
ATOM 694 O O . ARG A 1 88 ? 14.931 -3.128 -10.184 1.00 90.25 88 ARG A O 1
ATOM 701 N N . ASP A 1 89 ? 14.645 -3.489 -7.980 1.00 90.06 89 ASP A N 1
ATOM 702 C CA . ASP A 1 89 ? 15.076 -4.892 -7.972 1.00 90.06 89 ASP A CA 1
ATOM 703 C C . ASP A 1 89 ? 13.877 -5.855 -8.084 1.00 90.06 89 ASP A C 1
ATOM 705 O O . ASP A 1 89 ? 13.988 -7.047 -7.805 1.00 90.06 89 ASP A O 1
ATOM 709 N N . HIS A 1 90 ? 12.706 -5.322 -8.439 1.00 89.94 90 HIS A N 1
ATOM 710 C CA . HIS A 1 90 ? 11.460 -6.050 -8.601 1.00 89.94 90 HIS A CA 1
ATOM 711 C C . HIS A 1 90 ? 10.917 -5.757 -10.002 1.00 89.94 90 HIS A C 1
ATOM 713 O O . HIS A 1 90 ? 10.543 -4.623 -10.288 1.00 89.94 90 HIS A O 1
ATOM 719 N N . ASP A 1 91 ? 10.802 -6.770 -10.858 1.00 90.62 91 ASP A N 1
ATOM 720 C CA . ASP A 1 91 ? 10.234 -6.634 -12.211 1.00 90.62 91 ASP A CA 1
ATOM 721 C C . ASP A 1 91 ? 8.709 -6.413 -12.157 1.00 90.62 91 ASP A C 1
ATOM 723 O O . ASP A 1 91 ? 7.910 -7.256 -12.547 1.00 90.62 91 ASP A O 1
ATOM 727 N N . CYS A 1 92 ? 8.267 -5.309 -11.560 1.00 94.31 92 CYS A N 1
ATOM 728 C CA . CYS A 1 92 ? 6.885 -5.045 -11.187 1.00 94.31 92 CYS A CA 1
ATOM 729 C C . CYS A 1 92 ? 6.230 -4.085 -12.183 1.00 94.31 92 CYS A C 1
ATOM 731 O O . CYS A 1 92 ? 6.675 -2.948 -12.293 1.00 94.31 92 CYS A O 1
ATOM 733 N N . TYR A 1 93 ? 5.138 -4.471 -12.844 1.00 91.88 93 TYR A N 1
ATOM 734 C CA . TYR A 1 93 ? 4.399 -3.586 -13.760 1.00 91.88 93 TYR A CA 1
ATOM 735 C C . TYR A 1 93 ? 3.046 -3.116 -13.196 1.00 91.88 93 TYR A C 1
ATOM 737 O O . TYR A 1 93 ? 2.532 -2.080 -13.618 1.00 91.88 93 TYR A O 1
ATOM 745 N N . ASP A 1 94 ? 2.474 -3.835 -12.222 1.00 91.88 94 ASP A N 1
ATOM 746 C CA . ASP A 1 94 ? 1.173 -3.520 -11.613 1.00 91.88 94 ASP A CA 1
ATOM 747 C C . ASP A 1 94 ? 1.212 -3.622 -10.084 1.00 91.88 94 ASP A C 1
ATOM 749 O O . ASP A 1 94 ? 1.961 -4.427 -9.528 1.00 91.88 94 ASP A O 1
ATOM 753 N N . LEU A 1 95 ? 0.371 -2.835 -9.399 1.00 95.50 95 LEU A N 1
ATOM 754 C CA . LEU A 1 95 ? 0.148 -2.965 -7.961 1.00 95.50 95 LEU A CA 1
ATOM 755 C C . LEU A 1 95 ? -1.308 -3.320 -7.659 1.00 95.50 95 LEU A C 1
ATOM 757 O O . LEU A 1 95 ? -2.259 -2.696 -8.108 1.00 95.50 95 LEU A O 1
ATOM 761 N N . THR A 1 96 ? -1.502 -4.240 -6.727 1.00 95.12 96 THR A N 1
ATOM 762 C CA . THR A 1 96 ? -2.765 -4.388 -6.011 1.00 95.12 96 THR A CA 1
ATOM 763 C C . THR A 1 96 ? -2.615 -3.856 -4.602 1.00 95.12 96 THR A C 1
ATOM 765 O O . THR A 1 96 ? -1.812 -4.352 -3.814 1.00 95.12 96 THR A O 1
ATOM 768 N N . VAL A 1 97 ? -3.447 -2.873 -4.264 1.00 96.19 97 VAL A N 1
ATOM 769 C CA . VAL A 1 97 ? -3.486 -2.282 -2.929 1.00 96.19 97 VAL A CA 1
ATOM 770 C C . VAL A 1 97 ? -4.730 -2.763 -2.191 1.00 96.19 97 VAL A C 1
ATOM 772 O O . VAL A 1 97 ? -5.856 -2.643 -2.680 1.00 96.19 97 VAL A O 1
ATOM 775 N N . LYS A 1 98 ? -4.539 -3.297 -0.987 1.00 95.50 98 LYS A N 1
ATOM 776 C CA . LYS A 1 98 ? -5.612 -3.769 -0.108 1.00 95.50 98 LYS A CA 1
ATOM 777 C C . LYS A 1 98 ? -5.554 -3.045 1.224 1.00 95.50 98 LYS A C 1
ATOM 779 O O . LYS A 1 98 ? -4.492 -2.910 1.814 1.00 95.50 98 LYS A O 1
ATOM 784 N N . TYR A 1 99 ? -6.711 -2.638 1.720 1.00 94.00 99 TYR A N 1
ATOM 785 C CA . TYR A 1 99 ? -6.897 -2.192 3.092 1.00 94.00 99 TYR A CA 1
ATOM 786 C C . TYR A 1 99 ? -7.518 -3.319 3.912 1.00 94.00 99 TYR A C 1
ATOM 788 O O . TYR A 1 99 ? -8.546 -3.874 3.517 1.00 94.00 99 TYR A O 1
ATOM 796 N N . ALA A 1 100 ? -6.925 -3.617 5.063 1.00 91.00 100 ALA A N 1
ATOM 797 C CA . ALA A 1 100 ? -7.428 -4.591 6.018 1.00 91.00 100 ALA A CA 1
ATOM 798 C C . ALA A 1 100 ? -7.677 -3.922 7.376 1.00 91.00 100 ALA A C 1
ATOM 800 O O . ALA A 1 100 ? -6.753 -3.404 8.001 1.00 91.00 100 ALA A O 1
ATOM 801 N N . LYS A 1 101 ? -8.926 -3.963 7.847 1.00 89.25 101 LYS A N 1
ATOM 802 C CA . LYS A 1 101 ? -9.319 -3.581 9.210 1.00 89.25 101 LYS A CA 1
ATOM 803 C C . LYS A 1 101 ? -9.595 -4.848 10.000 1.00 89.25 101 LYS A C 1
ATOM 805 O O . LYS A 1 101 ? -10.583 -5.527 9.728 1.00 89.25 101 LYS A O 1
ATOM 810 N N . MET A 1 102 ? -8.725 -5.165 10.953 1.00 83.50 102 MET A N 1
ATOM 811 C CA . MET A 1 102 ? -8.914 -6.290 11.874 1.00 83.50 102 MET A CA 1
ATOM 812 C C . MET A 1 102 ? -9.559 -5.829 13.183 1.00 83.50 102 MET A C 1
ATOM 814 O O . MET A 1 102 ? -10.440 -6.498 13.710 1.00 83.50 102 MET A O 1
ATOM 818 N N . SER A 1 103 ? -9.143 -4.669 13.698 1.00 81.31 103 SER A N 1
ATOM 819 C CA . SER A 1 103 ? -9.716 -4.025 14.887 1.00 81.31 103 SER A CA 1
ATOM 820 C C . SER A 1 103 ? -9.530 -2.504 14.814 1.00 81.31 103 SER A C 1
ATOM 822 O O . SER A 1 103 ? -8.982 -1.996 13.836 1.00 81.31 103 SER A O 1
ATOM 824 N N . LYS A 1 104 ? -9.941 -1.760 15.854 1.00 75.56 104 LYS A N 1
ATOM 825 C CA . LYS A 1 104 ? -9.664 -0.313 15.953 1.00 75.56 104 LYS A CA 1
ATOM 826 C C . LYS A 1 104 ? -8.165 0.016 15.975 1.00 75.56 104 LYS A C 1
ATOM 828 O O . LYS A 1 104 ? -7.782 1.105 15.588 1.00 75.56 104 LYS A O 1
ATOM 833 N N . GLN A 1 105 ? -7.318 -0.897 16.452 1.00 74.62 105 GLN A N 1
ATOM 834 C CA . GLN A 1 105 ? -5.874 -0.664 16.623 1.00 74.62 105 GLN A CA 1
ATOM 835 C C . GLN A 1 105 ? -5.019 -1.424 15.600 1.00 74.62 105 GLN A C 1
ATOM 837 O O . GLN A 1 105 ? -3.801 -1.264 15.573 1.00 74.62 105 GLN A O 1
ATOM 842 N N . HIS A 1 106 ? -5.649 -2.264 14.775 1.00 82.25 106 HIS A N 1
ATOM 843 C CA . HIS A 1 106 ? -4.983 -3.149 13.825 1.00 82.25 106 HIS A CA 1
ATOM 844 C C . HIS A 1 106 ? -5.580 -2.942 12.439 1.00 82.25 106 HIS A C 1
ATOM 846 O O . HIS A 1 106 ? -6.490 -3.653 11.998 1.00 82.25 106 HIS A O 1
ATOM 852 N N . THR A 1 107 ? -5.073 -1.901 11.796 1.00 88.56 107 THR A N 1
ATOM 853 C CA . THR A 1 107 ? -5.402 -1.467 10.444 1.00 88.56 107 THR A CA 1
ATOM 854 C C . THR A 1 107 ? -4.132 -1.513 9.603 1.00 88.56 107 THR A C 1
ATOM 856 O O . THR A 1 107 ? -3.047 -1.107 10.038 1.00 88.56 107 THR A O 1
ATOM 859 N N . PHE A 1 108 ? -4.265 -2.050 8.395 1.00 91.19 108 PHE A N 1
ATOM 860 C CA . PHE A 1 108 ? -3.133 -2.333 7.527 1.00 91.19 108 PHE A CA 1
ATOM 861 C C . PHE A 1 108 ? -3.431 -1.970 6.079 1.00 91.19 108 PHE A C 1
ATOM 863 O O . PHE A 1 108 ? -4.572 -2.061 5.618 1.00 91.19 108 PHE A O 1
ATOM 870 N N . ILE A 1 109 ? -2.376 -1.618 5.352 1.00 92.88 109 ILE A N 1
ATOM 871 C CA . ILE A 1 109 ? -2.367 -1.555 3.895 1.00 92.88 109 ILE A CA 1
ATOM 872 C C . ILE A 1 109 ? -1.405 -2.630 3.408 1.00 92.88 109 ILE A C 1
ATOM 874 O O . ILE A 1 109 ? -0.230 -2.592 3.746 1.00 92.88 109 ILE A O 1
ATOM 878 N N . GLN A 1 110 ? -1.884 -3.580 2.620 1.00 94.81 110 GLN A N 1
ATOM 879 C CA . GLN A 1 110 ? -1.030 -4.522 1.909 1.00 94.81 110 GLN A CA 1
ATOM 880 C C . GLN A 1 110 ? -0.852 -4.032 0.475 1.00 94.81 110 GLN A C 1
ATOM 882 O O . GLN A 1 110 ? -1.835 -3.689 -0.188 1.00 94.81 110 GLN A O 1
ATOM 887 N N . ILE A 1 111 ? 0.388 -4.008 -0.000 1.00 95.50 111 ILE A N 1
ATOM 888 C CA . ILE A 1 111 ? 0.726 -3.667 -1.380 1.00 95.50 111 ILE A CA 1
ATOM 889 C C . ILE A 1 111 ? 1.386 -4.889 -2.001 1.00 95.50 111 ILE A C 1
ATOM 891 O O . ILE A 1 111 ? 2.402 -5.370 -1.506 1.00 95.50 111 ILE A O 1
ATOM 895 N N . ILE A 1 112 ? 0.778 -5.384 -3.073 1.00 95.88 112 ILE A N 1
ATOM 896 C CA . ILE A 1 112 ? 1.236 -6.550 -3.822 1.00 95.88 112 ILE A CA 1
ATOM 897 C C . ILE A 1 112 ? 1.649 -6.062 -5.205 1.00 95.88 112 ILE A C 1
ATOM 899 O O . ILE A 1 112 ? 0.801 -5.566 -5.941 1.00 95.88 112 ILE A O 1
ATOM 903 N N . GLY A 1 113 ? 2.925 -6.187 -5.544 1.00 95.44 113 GLY A N 1
ATOM 904 C CA . GLY A 1 113 ? 3.441 -5.963 -6.886 1.00 95.44 113 GLY A CA 1
ATOM 905 C C . GLY A 1 113 ? 3.382 -7.233 -7.724 1.00 95.44 113 GLY A C 1
ATOM 906 O O . GLY A 1 113 ? 3.680 -8.321 -7.218 1.00 95.44 113 GLY A O 1
ATOM 907 N N . ARG A 1 114 ? 2.982 -7.094 -8.989 1.00 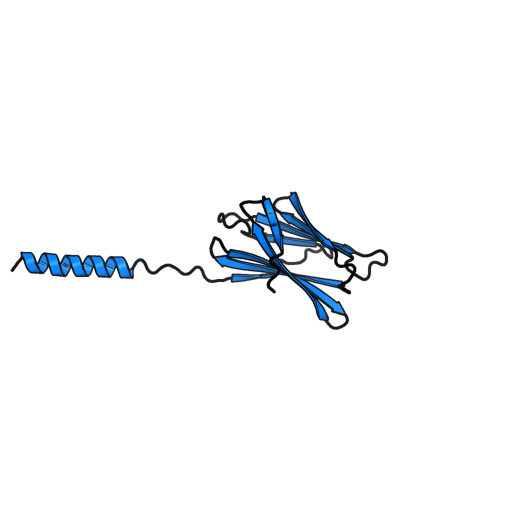94.56 114 ARG A N 1
ATOM 908 C CA . ARG A 1 114 ? 2.977 -8.181 -9.974 1.00 94.56 114 ARG A CA 1
ATOM 909 C C . ARG A 1 114 ? 3.958 -7.909 -11.101 1.00 94.56 114 ARG A C 1
ATOM 911 O O . ARG A 1 114 ? 4.013 -6.790 -11.613 1.00 94.56 114 ARG A O 1
ATOM 918 N N . GLY A 1 115 ? 4.709 -8.945 -11.453 1.00 91.94 115 GLY A N 1
ATOM 919 C CA . GLY A 1 115 ? 5.560 -8.994 -12.635 1.00 91.94 115 GLY A CA 1
ATOM 920 C C . GLY A 1 115 ? 4.954 -9.837 -13.741 1.00 91.94 115 GLY A C 1
ATOM 921 O O . GLY A 1 115 ? 3.790 -10.240 -13.655 1.00 91.94 115 GLY A O 1
ATOM 922 N N . GLU A 1 116 ? 5.732 -10.062 -14.801 1.00 87.81 116 GLU A N 1
ATOM 923 C CA . GLU A 1 116 ? 5.312 -10.801 -16.002 1.00 87.81 116 GLU A CA 1
ATOM 924 C C . GLU A 1 116 ? 4.611 -12.121 -15.653 1.00 87.81 116 GLU A C 1
ATOM 926 O O . GLU A 1 116 ? 4.952 -12.764 -14.677 1.00 87.81 116 GLU A O 1
ATOM 931 N N . ASN A 1 117 ? 3.618 -12.576 -16.415 1.00 89.56 117 ASN A N 1
ATOM 932 C CA . ASN A 1 117 ? 2.854 -13.793 -16.067 1.00 89.56 117 ASN A CA 1
ATOM 933 C C . ASN A 1 117 ? 2.184 -13.764 -14.670 1.00 89.56 117 ASN A C 1
ATOM 935 O O . ASN A 1 117 ? 1.889 -14.816 -14.104 1.00 89.56 117 ASN A O 1
ATOM 939 N N . ASP A 1 118 ? 1.953 -12.572 -14.112 1.00 87.25 118 ASP A N 1
ATOM 940 C CA . ASP A 1 118 ? 1.256 -12.329 -12.843 1.00 87.25 118 ASP A CA 1
ATOM 941 C C . ASP A 1 118 ? 1.945 -12.877 -11.577 1.00 87.25 118 ASP A C 1
ATOM 943 O O . ASP A 1 118 ? 1.303 -12.958 -10.520 1.00 87.25 118 ASP A O 1
ATOM 947 N N . TYR A 1 119 ? 3.244 -13.221 -11.616 1.00 90.56 119 TYR A N 1
ATOM 948 C CA . TYR A 1 119 ? 3.939 -13.616 -10.384 1.00 90.56 119 TYR A CA 1
ATOM 949 C C . TYR A 1 119 ? 4.066 -12.437 -9.417 1.00 90.56 119 TYR A C 1
ATOM 951 O O . TYR A 1 119 ? 4.222 -11.278 -9.803 1.00 90.56 119 TYR A O 1
ATOM 959 N N . VAL A 1 120 ? 4.007 -12.745 -8.123 1.00 94.88 120 VAL A N 1
ATOM 960 C CA . VAL A 1 120 ? 4.163 -11.747 -7.065 1.00 94.88 120 VAL A CA 1
ATOM 961 C C . VAL A 1 120 ? 5.644 -11.399 -6.932 1.00 94.88 120 VAL A C 1
ATOM 963 O O . VAL A 1 120 ? 6.432 -12.217 -6.465 1.00 94.88 120 VAL A O 1
ATOM 966 N N . THR A 1 121 ? 6.013 -10.185 -7.334 1.00 95.00 121 THR A N 1
ATOM 967 C CA . THR A 1 121 ? 7.386 -9.653 -7.246 1.00 95.00 121 THR A CA 1
ATOM 968 C C . THR A 1 121 ? 7.638 -8.936 -5.928 1.00 95.00 121 THR A C 1
ATOM 970 O O . THR A 1 121 ? 8.766 -8.890 -5.445 1.00 95.00 121 THR A O 1
ATOM 973 N N . TYR A 1 122 ? 6.586 -8.364 -5.346 1.00 95.19 122 TYR A N 1
ATOM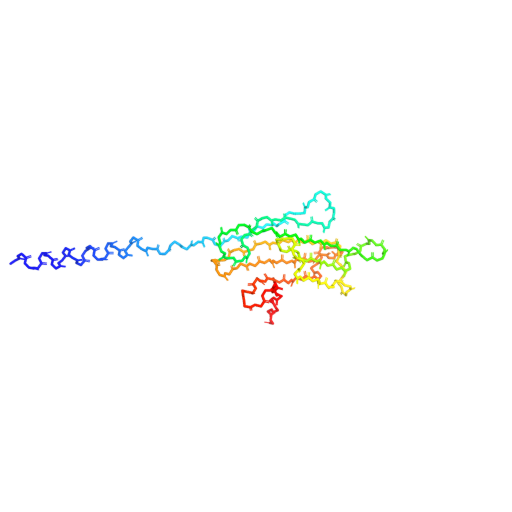 974 C CA . TYR A 1 122 ? 6.636 -7.571 -4.129 1.00 95.19 122 TYR A CA 1
ATOM 975 C C . TYR A 1 122 ? 5.373 -7.829 -3.310 1.00 95.19 122 TYR A C 1
ATOM 977 O O . TYR A 1 122 ? 4.273 -7.893 -3.855 1.00 95.19 122 TYR A O 1
ATOM 985 N N . ASN A 1 123 ? 5.500 -7.987 -1.998 1.00 95.19 123 ASN A N 1
ATOM 986 C CA . ASN A 1 123 ? 4.351 -8.155 -1.116 1.00 95.19 123 ASN A CA 1
ATOM 987 C C . ASN A 1 123 ? 4.729 -7.712 0.290 1.00 95.19 123 ASN A C 1
ATOM 989 O O . ASN A 1 123 ? 5.373 -8.455 1.028 1.00 95.19 123 ASN A O 1
ATOM 993 N N . GLU A 1 124 ? 4.317 -6.505 0.656 1.00 94.06 124 GLU A N 1
ATOM 994 C CA . GLU A 1 124 ? 4.556 -5.982 1.995 1.00 94.06 124 GLU A CA 1
ATOM 995 C C . GLU A 1 124 ? 3.283 -5.409 2.608 1.00 94.06 124 GLU A C 1
ATOM 997 O O . GLU A 1 124 ? 2.363 -4.939 1.929 1.00 94.06 124 GLU A O 1
ATOM 1002 N N . ILE A 1 125 ? 3.246 -5.466 3.937 1.00 92.00 125 ILE A N 1
ATOM 1003 C CA . ILE A 1 125 ? 2.162 -4.951 4.760 1.00 92.00 125 ILE A CA 1
ATOM 1004 C C . ILE A 1 125 ? 2.673 -3.724 5.499 1.00 92.00 125 ILE A C 1
ATOM 1006 O O . ILE A 1 125 ? 3.756 -3.719 6.073 1.00 92.00 125 ILE A O 1
ATOM 1010 N N . PHE A 1 126 ? 1.855 -2.689 5.521 1.00 90.50 126 PHE A N 1
ATOM 1011 C CA . PHE A 1 126 ? 2.141 -1.404 6.119 1.00 90.50 126 PHE A CA 1
ATOM 1012 C C . PHE A 1 126 ? 1.128 -1.104 7.212 1.00 90.50 126 PHE A C 1
ATOM 1014 O O . PHE A 1 126 ? -0.067 -1.355 7.049 1.00 90.50 126 PHE A O 1
ATOM 1021 N N . THR A 1 127 ? 1.592 -0.517 8.310 1.00 88.69 127 THR A N 1
ATOM 1022 C CA . THR A 1 127 ? 0.726 -0.057 9.401 1.00 88.69 127 THR A CA 1
ATOM 1023 C C . THR A 1 127 ? 1.082 1.361 9.822 1.00 88.69 127 THR A C 1
ATOM 1025 O O . THR A 1 127 ? 2.225 1.801 9.670 1.00 88.69 127 THR A O 1
ATOM 1028 N N . TYR A 1 128 ? 0.105 2.090 10.358 1.00 83.50 128 TYR A N 1
ATOM 1029 C CA . TYR A 1 128 ? 0.336 3.419 10.908 1.00 83.50 128 TYR A CA 1
ATOM 1030 C C . TYR A 1 128 ? 0.882 3.325 12.336 1.00 83.50 128 TYR A C 1
ATOM 1032 O O . TYR A 1 128 ? 0.216 2.815 13.238 1.00 83.50 128 TYR A O 1
ATOM 1040 N N . ASN A 1 129 ? 2.083 3.861 12.573 1.00 77.69 129 ASN A N 1
ATOM 1041 C CA . ASN A 1 129 ? 2.659 3.902 13.913 1.00 77.69 129 ASN A CA 1
ATOM 1042 C C . ASN A 1 129 ? 2.374 5.246 14.606 1.00 77.69 129 ASN A C 1
ATOM 1044 O O . ASN A 1 129 ? 3.045 6.251 14.356 1.00 77.69 129 ASN A O 1
ATOM 1048 N N . LYS A 1 130 ? 1.427 5.238 15.557 1.00 67.31 130 LYS A N 1
ATOM 1049 C CA . LYS A 1 130 ? 1.032 6.417 16.355 1.00 67.31 130 LYS A CA 1
ATOM 1050 C C . LYS A 1 130 ? 2.189 7.079 17.117 1.00 67.31 130 LYS A C 1
ATOM 1052 O O . LYS A 1 130 ? 2.103 8.266 17.404 1.00 67.31 130 LYS A O 1
ATOM 1057 N N . LYS A 1 131 ? 3.254 6.340 17.456 1.00 64.12 131 LYS A N 1
ATOM 1058 C CA . LYS A 1 131 ? 4.381 6.861 18.251 1.00 64.12 131 LYS A CA 1
ATOM 1059 C C . LYS A 1 131 ? 5.425 7.605 17.419 1.00 64.12 131 LYS A C 1
ATOM 1061 O O . LYS A 1 131 ? 6.160 8.407 17.979 1.00 64.12 131 LYS A O 1
ATOM 1066 N N . ILE A 1 132 ? 5.517 7.314 16.120 1.00 60.25 132 ILE A N 1
ATOM 1067 C CA . ILE A 1 132 ? 6.631 7.770 15.272 1.00 60.25 132 ILE A CA 1
ATOM 1068 C C . ILE A 1 132 ? 6.139 8.691 14.134 1.00 60.25 132 ILE A C 1
ATOM 1070 O O . ILE A 1 132 ? 6.940 9.436 13.587 1.00 60.25 132 ILE A O 1
ATOM 1074 N N . GLN A 1 133 ? 4.835 8.711 13.804 1.00 60.03 133 GLN A N 1
ATOM 1075 C CA . GLN A 1 133 ? 4.270 9.457 12.658 1.00 60.03 133 GLN A CA 1
ATOM 1076 C C . GLN A 1 133 ? 5.058 9.256 11.337 1.00 60.03 133 GLN A C 1
ATOM 1078 O O . GLN A 1 133 ? 5.324 10.216 10.608 1.00 60.03 133 GLN A O 1
ATOM 1083 N N . PRO A 1 134 ? 5.422 8.008 10.988 1.00 61.06 134 PRO A N 1
ATOM 1084 C CA . PRO A 1 134 ? 5.021 7.538 9.660 1.00 61.06 134 PRO A CA 1
ATOM 1085 C C . PRO A 1 134 ? 4.426 6.118 9.643 1.00 61.06 134 PRO A C 1
ATOM 1087 O O . PRO A 1 134 ? 4.485 5.357 10.610 1.00 61.06 134 PRO A O 1
ATOM 1090 N N . ILE A 1 135 ? 3.839 5.775 8.494 1.00 64.12 135 ILE A N 1
ATOM 1091 C CA . ILE A 1 135 ? 3.532 4.403 8.086 1.00 64.12 135 ILE A CA 1
ATOM 1092 C C . ILE A 1 135 ? 4.852 3.628 7.997 1.00 64.12 135 ILE A C 1
ATOM 1094 O O . ILE A 1 135 ? 5.793 4.079 7.343 1.00 64.12 135 ILE A O 1
ATOM 1098 N N . SER A 1 136 ? 4.915 2.462 8.633 1.00 61.81 136 SER A N 1
ATOM 1099 C CA . SER A 1 136 ? 6.086 1.581 8.621 1.00 61.81 136 SER A CA 1
ATOM 1100 C C . SER A 1 136 ? 5.740 0.245 7.972 1.00 61.81 136 SER A C 1
ATOM 1102 O O . SER A 1 136 ? 4.635 -0.268 8.158 1.00 61.81 136 SER A O 1
ATOM 1104 N N . CYS A 1 137 ? 6.691 -0.318 7.223 1.00 65.44 137 CYS A N 1
ATOM 1105 C CA . CYS A 1 137 ? 6.598 -1.690 6.736 1.00 65.44 137 CYS A CA 1
ATOM 1106 C C . CYS A 1 137 ? 6.687 -2.662 7.923 1.00 65.44 137 CYS A C 1
ATOM 1108 O O . CYS A 1 137 ? 7.626 -2.610 8.721 1.00 65.44 137 CYS A O 1
ATOM 1110 N N . CYS A 1 138 ? 5.703 -3.546 8.038 1.00 62.12 138 CYS A N 1
ATOM 1111 C CA . CYS A 1 138 ? 5.732 -4.708 8.906 1.00 62.12 138 CYS A CA 1
ATOM 1112 C C . CYS A 1 138 ? 6.464 -5.831 8.166 1.00 62.12 138 CYS A C 1
ATOM 1114 O O . CYS A 1 138 ? 5.834 -6.639 7.489 1.00 62.12 138 CYS A O 1
ATOM 1116 N N . LYS A 1 139 ? 7.793 -5.896 8.291 1.00 45.69 139 LYS A N 1
ATOM 1117 C CA . LYS A 1 139 ? 8.527 -7.100 7.886 1.00 45.69 139 LYS A CA 1
ATOM 1118 C C . LYS A 1 139 ? 8.183 -8.214 8.871 1.00 45.69 139 LYS A C 1
ATOM 1120 O O . LYS A 1 139 ? 8.583 -8.153 10.031 1.00 45.69 139 LYS A O 1
ATOM 1125 N N . ILE A 1 140 ? 7.394 -9.185 8.427 1.00 36.84 140 ILE A N 1
ATOM 1126 C CA . ILE A 1 140 ? 7.177 -10.436 9.155 1.00 36.84 140 ILE A CA 1
ATOM 1127 C C . ILE A 1 140 ? 8.228 -11.406 8.603 1.00 36.84 140 ILE A C 1
ATOM 1129 O O . ILE A 1 140 ? 8.201 -11.694 7.408 1.00 36.84 140 ILE A O 1
ATOM 1133 N N . PHE A 1 141 ? 9.194 -11.793 9.442 1.00 30.75 141 PHE A N 1
ATOM 1134 C CA . PHE A 1 141 ? 10.156 -12.862 9.149 1.00 30.75 141 PHE A CA 1
ATOM 1135 C C . PHE A 1 141 ? 9.495 -14.231 9.309 1.00 30.75 141 PHE A C 1
ATOM 1137 O O . PHE A 1 141 ? 8.645 -14.354 10.224 1.00 30.75 141 PHE A O 1
#

Radius of gyration: 22.87 Å; chains: 1; bounding box: 54×31×73 Å